Protein AF-A0AAU9T609-F1 (afdb_monomer)

Sequence (128 aa):
MNLHKDCLYHPYVIRISRHHHRIYFASYLPCGEWSCGVCRRKVDNNYGAYYCNKCDGYFVHTKYALGKDLWDGKELDGIPEEPEIVVELFERISDGIILHFTHDHHLKLEICGAYDEGKLCQACNLPI

Radius of gyration: 18.93 Å; Cα contacts (8 Å, |Δi|>4): 181; chains: 1; bounding box: 42×36×52 Å

Secondary structure (DSSP, 8-state):
----GGGS---SEEEETTEEEEEEEESSPPSS--BBTTT-SBPPSSS-EEE-SSSTT-EEEHHHHT-TTTB-S---TTPPPPP------EEEEETTEEEETT-SSEEE--SS----TT-B-TTTSSB-

Structure (mmCIF, N/CA/C/O backbone):
data_AF-A0AAU9T609-F1
#
_entry.id   AF-A0AAU9T609-F1
#
loop_
_atom_site.group_PDB
_atom_site.id
_atom_site.type_symbol
_atom_site.label_atom_id
_atom_site.label_alt_id
_atom_site.label_comp_id
_atom_site.label_asym_id
_atom_site.label_entity_id
_atom_site.label_seq_id
_atom_site.pdbx_PDB_ins_code
_atom_site.Cartn_x
_atom_site.Cartn_y
_atom_site.Cartn_z
_atom_site.occupancy
_atom_site.B_iso_or_equiv
_atom_site.auth_seq_id
_atom_site.auth_comp_id
_atom_site.auth_asym_id
_atom_site.auth_atom_id
_atom_site.pdbx_PDB_model_num
ATOM 1 N N . MET A 1 1 ? -14.534 13.479 23.730 1.00 41.31 1 MET A N 1
ATOM 2 C CA . MET A 1 1 ? -13.572 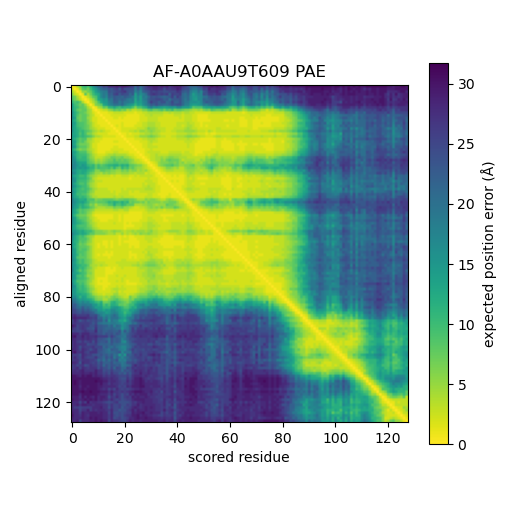12.933 22.751 1.00 41.31 1 MET A CA 1
ATOM 3 C C . MET A 1 1 ? -14.383 12.570 21.519 1.00 41.31 1 MET A C 1
ATOM 5 O O . MET A 1 1 ? -15.069 11.560 21.535 1.00 41.31 1 MET A O 1
ATOM 9 N N . ASN A 1 2 ? -14.436 13.461 20.530 1.00 34.97 2 ASN A N 1
ATOM 10 C CA . ASN A 1 2 ? -15.246 13.248 19.332 1.00 34.97 2 ASN A CA 1
ATOM 11 C C . ASN A 1 2 ? -14.359 12.576 18.290 1.00 34.97 2 ASN A C 1
ATOM 13 O O . ASN A 1 2 ? -13.568 13.235 17.623 1.00 34.97 2 ASN A O 1
ATOM 17 N N . LEU A 1 3 ? -14.452 11.252 18.219 1.00 39.34 3 LEU A N 1
ATOM 18 C CA . LEU A 1 3 ? -13.892 10.481 17.120 1.00 39.34 3 LEU A CA 1
ATOM 19 C C . LEU A 1 3 ? -14.789 10.752 15.902 1.00 39.34 3 LEU A C 1
ATOM 21 O O . LEU A 1 3 ? -15.996 10.505 15.967 1.00 39.34 3 LEU A O 1
ATOM 25 N N . HIS A 1 4 ? -14.249 11.306 14.813 1.00 50.50 4 HIS A N 1
ATOM 26 C CA . HIS A 1 4 ? -15.004 11.368 13.561 1.00 50.50 4 HIS A CA 1
ATOM 27 C C . HIS A 1 4 ? -15.416 9.941 13.178 1.00 50.50 4 HIS A C 1
ATOM 29 O O . HIS A 1 4 ? -14.633 9.012 13.361 1.00 50.50 4 HIS A O 1
ATOM 35 N N . LYS A 1 5 ? -16.621 9.743 12.631 1.00 44.75 5 LYS A N 1
ATOM 36 C CA . LYS A 1 5 ? -17.009 8.428 12.089 1.00 44.75 5 LYS A CA 1
ATOM 37 C C . LYS A 1 5 ? -16.010 7.938 11.033 1.00 44.75 5 LYS A C 1
ATOM 39 O O . LYS A 1 5 ? -15.819 6.744 10.912 1.00 44.75 5 LYS A O 1
ATOM 44 N N . ASP A 1 6 ? -15.304 8.838 10.357 1.00 48.28 6 ASP A N 1
ATOM 45 C CA . ASP A 1 6 ? -14.261 8.495 9.383 1.00 48.28 6 ASP A CA 1
ATOM 46 C C . ASP A 1 6 ? -12.908 8.134 10.029 1.00 48.28 6 ASP A C 1
ATOM 48 O O . ASP A 1 6 ? -12.021 7.625 9.358 1.00 48.28 6 ASP A O 1
ATOM 52 N N . CYS A 1 7 ? -12.752 8.329 11.344 1.00 52.09 7 CYS A N 1
ATOM 53 C CA . CYS A 1 7 ? -11.681 7.729 12.149 1.00 52.09 7 CYS A CA 1
ATOM 54 C C . CYS A 1 7 ? -12.049 6.307 12.622 1.00 52.09 7 CYS A C 1
ATOM 56 O O . CYS A 1 7 ? -11.464 5.807 13.585 1.00 52.09 7 CYS A O 1
ATOM 58 N N . LEU A 1 8 ? -13.023 5.662 11.962 1.00 59.28 8 LEU A N 1
ATOM 59 C CA . LEU A 1 8 ? -13.227 4.218 12.012 1.00 59.28 8 LEU A CA 1
ATOM 60 C C . LEU A 1 8 ? -11.880 3.537 11.773 1.00 59.28 8 LEU A C 1
ATOM 62 O O . LEU A 1 8 ? -11.157 3.866 10.839 1.00 59.28 8 LEU A O 1
ATOM 66 N N . TYR A 1 9 ? -11.548 2.631 12.679 1.00 70.69 9 TYR A N 1
ATOM 67 C CA . TYR A 1 9 ? -10.388 1.758 12.647 1.00 70.69 9 TYR A CA 1
ATOM 68 C C . TYR A 1 9 ? -9.984 1.359 11.215 1.00 70.69 9 TYR A C 1
ATOM 70 O O . TYR A 1 9 ? -10.712 0.628 10.541 1.00 70.69 9 TYR A O 1
ATOM 78 N N . HIS A 1 10 ? -8.837 1.861 10.751 1.00 83.31 10 HIS A N 1
ATOM 79 C CA . HIS A 1 10 ? -8.223 1.416 9.505 1.00 83.31 10 HIS A CA 1
ATOM 80 C C . HIS A 1 10 ? -7.264 0.279 9.852 1.00 83.31 10 HIS A C 1
ATOM 82 O O . HIS A 1 10 ? -6.344 0.518 10.638 1.00 83.31 10 HIS A O 1
ATOM 88 N N . PRO A 1 11 ? -7.463 -0.933 9.312 1.00 92.00 11 PRO A N 1
ATOM 89 C CA . PRO A 1 11 ? -6.608 -2.064 9.632 1.00 92.00 11 PRO A CA 1
ATOM 90 C C . PRO A 1 11 ? -5.166 -1.753 9.246 1.00 92.00 11 PRO A C 1
ATOM 92 O O . PRO A 1 11 ? -4.907 -1.247 8.147 1.00 92.00 11 PRO A O 1
ATOM 95 N N . TYR A 1 12 ? -4.234 -2.025 10.153 1.00 93.81 12 TYR A N 1
ATOM 96 C CA . TYR A 1 12 ? -2.867 -1.534 10.004 1.00 93.81 12 TYR A CA 1
ATOM 97 C C . TYR A 1 12 ? -2.128 -2.244 8.869 1.00 93.81 12 TYR A C 1
ATOM 99 O O . TYR A 1 12 ? -1.446 -1.596 8.076 1.00 93.81 12 TYR A O 1
ATOM 107 N N . VAL A 1 13 ? -2.313 -3.559 8.744 1.00 96.19 13 VAL A N 1
ATOM 108 C CA . VAL A 1 13 ? -1.681 -4.376 7.704 1.00 96.19 13 VAL A CA 1
ATOM 109 C C . VAL A 1 13 ? -2.744 -5.168 6.964 1.00 96.19 13 VAL A C 1
ATOM 111 O O . VAL A 1 13 ? -3.520 -5.897 7.579 1.00 96.19 13 VAL A O 1
ATOM 114 N N . ILE A 1 14 ? -2.764 -5.059 5.638 1.00 96.44 14 ILE A N 1
ATOM 115 C CA . ILE A 1 14 ? -3.695 -5.803 4.781 1.00 96.44 14 ILE A CA 1
ATOM 116 C C . ILE A 1 14 ? -2.993 -6.327 3.528 1.00 96.44 14 ILE A C 1
ATOM 118 O O . ILE A 1 14 ? -1.828 -6.021 3.264 1.00 96.44 14 ILE A O 1
ATOM 122 N N . ARG A 1 15 ? -3.724 -7.100 2.722 1.00 95.50 15 ARG A N 1
ATOM 123 C CA . ARG A 1 15 ? -3.313 -7.529 1.383 1.00 95.50 15 ARG A CA 1
ATOM 124 C C . ARG A 1 15 ? -4.440 -7.265 0.394 1.00 95.50 15 ARG A C 1
ATOM 126 O O . ARG A 1 15 ? -5.600 -7.497 0.718 1.00 95.50 15 ARG A O 1
ATOM 133 N N . ILE A 1 16 ? -4.100 -6.811 -0.809 1.00 95.19 16 ILE A N 1
ATOM 134 C CA . ILE A 1 16 ? -5.076 -6.564 -1.876 1.00 95.19 16 ILE A CA 1
ATOM 135 C C . ILE A 1 16 ? -4.807 -7.446 -3.091 1.00 95.19 16 ILE A C 1
ATOM 137 O O . ILE A 1 16 ? -3.671 -7.818 -3.361 1.00 95.19 16 ILE A O 1
ATOM 141 N N . SER A 1 17 ? -5.833 -7.731 -3.886 1.00 93.31 17 SER A N 1
ATOM 142 C CA . SER A 1 17 ? -5.714 -8.566 -5.091 1.00 93.31 17 SER A CA 1
ATOM 143 C C . SER A 1 17 ? -4.792 -7.976 -6.166 1.00 93.31 17 SER A C 1
ATOM 145 O O . SER A 1 17 ? -4.221 -8.713 -6.963 1.00 93.31 17 SER A O 1
ATOM 147 N N . ARG A 1 18 ? -4.613 -6.648 -6.184 1.00 89.06 18 ARG A N 1
ATOM 148 C CA . ARG A 1 18 ? -3.759 -5.937 -7.155 1.00 89.06 18 ARG A CA 1
ATOM 149 C C . ARG A 1 18 ? -2.299 -5.775 -6.727 1.00 89.06 18 ARG A C 1
ATOM 151 O O . ARG A 1 18 ? -1.549 -5.100 -7.430 1.00 89.06 18 ARG A O 1
ATOM 158 N N . HIS A 1 19 ? -1.897 -6.340 -5.588 1.00 93.12 19 HIS A N 1
ATOM 159 C CA . HIS A 1 19 ? -0.519 -6.260 -5.117 1.00 93.12 19 HIS A CA 1
ATOM 160 C C . HIS A 1 19 ? -0.150 -7.450 -4.229 1.00 93.12 19 HIS A C 1
ATOM 162 O O . HIS A 1 19 ? -0.832 -7.750 -3.254 1.00 93.12 19 HIS A O 1
ATOM 168 N N . HIS A 1 20 ? 0.942 -8.137 -4.562 1.00 88.56 20 HIS A N 1
ATOM 169 C CA . HIS A 1 20 ? 1.275 -9.408 -3.920 1.00 88.56 20 HIS A CA 1
ATOM 170 C C . HIS A 1 20 ? 1.800 -9.264 -2.492 1.00 88.56 20 HIS A C 1
ATOM 172 O O . HIS A 1 20 ? 1.570 -10.177 -1.695 1.00 88.56 20 HIS A O 1
ATOM 178 N N . HIS A 1 21 ? 2.454 -8.150 -2.164 1.00 94.06 21 HIS A N 1
ATOM 179 C CA . HIS A 1 21 ? 2.958 -7.881 -0.822 1.00 94.06 21 HIS A CA 1
ATOM 180 C C . HIS A 1 21 ? 1.862 -7.353 0.099 1.00 94.06 21 HIS A C 1
ATOM 182 O O . HIS A 1 21 ? 0.835 -6.829 -0.348 1.00 94.06 21 HIS A O 1
ATOM 188 N N . ARG A 1 22 ? 2.109 -7.447 1.406 1.00 95.31 22 ARG A N 1
ATOM 189 C CA . ARG A 1 22 ? 1.316 -6.699 2.374 1.00 95.31 22 ARG A CA 1
ATOM 190 C C . ARG A 1 22 ? 1.545 -5.205 2.192 1.00 95.31 22 ARG A C 1
ATOM 192 O O . ARG A 1 22 ? 2.615 -4.756 1.773 1.00 95.31 22 ARG A O 1
ATOM 199 N N . ILE A 1 23 ? 0.504 -4.454 2.508 1.00 96.00 23 ILE A N 1
ATOM 200 C 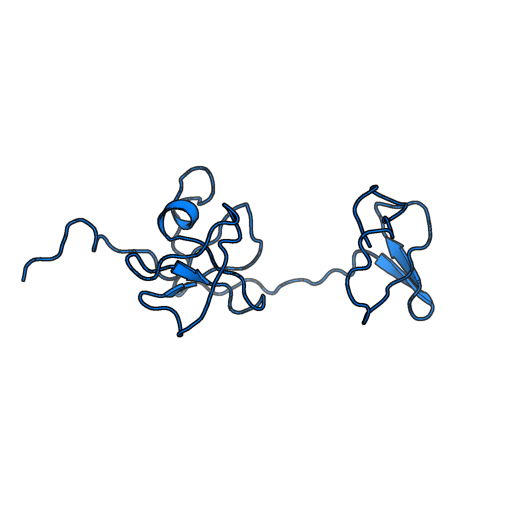CA . ILE A 1 23 ? 0.529 -3.001 2.515 1.00 96.00 23 ILE A CA 1
ATOM 201 C C . ILE A 1 23 ? 0.128 -2.496 3.897 1.00 96.00 23 ILE A C 1
ATOM 203 O O . ILE A 1 23 ? -0.703 -3.102 4.578 1.00 96.00 23 ILE A O 1
ATOM 207 N N . TYR A 1 24 ? 0.736 -1.386 4.292 1.00 95.31 24 TYR A N 1
ATOM 208 C CA . TYR A 1 24 ? 0.698 -0.843 5.642 1.00 95.31 24 TYR A CA 1
ATOM 209 C C . TYR A 1 24 ? 0.008 0.507 5.633 1.00 95.31 24 TYR A C 1
ATOM 211 O O . TYR A 1 24 ? 0.291 1.338 4.770 1.00 95.31 24 TYR A O 1
ATOM 219 N N . PHE A 1 25 ? -0.884 0.731 6.587 1.00 94.06 25 PHE A N 1
ATOM 220 C CA . PHE A 1 25 ? -1.559 2.006 6.729 1.00 94.06 25 PHE A CA 1
ATOM 221 C C . PHE A 1 25 ? -0.596 3.074 7.260 1.00 94.06 25 PHE A C 1
ATOM 223 O O . PHE A 1 25 ? 0.068 2.895 8.282 1.00 94.06 25 PHE A O 1
ATOM 230 N N . ALA A 1 26 ? -0.567 4.216 6.584 1.00 90.38 26 ALA A N 1
ATOM 231 C CA . ALA A 1 26 ? 0.092 5.431 7.020 1.00 90.38 26 ALA A CA 1
ATOM 232 C C . ALA A 1 26 ? -0.949 6.548 7.113 1.00 90.38 26 ALA A C 1
ATOM 234 O O . ALA A 1 26 ? -1.557 6.941 6.116 1.00 90.38 26 ALA A O 1
ATOM 235 N N . SER A 1 27 ? -1.131 7.090 8.317 1.00 86.31 27 SER A N 1
ATOM 236 C CA . SER A 1 27 ? -2.011 8.241 8.550 1.00 86.31 27 SER A CA 1
ATOM 237 C C . SER A 1 27 ? -1.480 9.523 7.906 1.00 86.31 27 SER A C 1
ATOM 239 O O . SER A 1 27 ? -2.265 10.390 7.534 1.00 86.31 27 SER A O 1
ATOM 241 N N . TYR A 1 28 ? -0.160 9.618 7.734 1.00 82.50 28 TYR A N 1
ATOM 242 C CA . TYR A 1 28 ? 0.522 10.718 7.065 1.00 82.50 28 TYR A CA 1
ATOM 243 C C . TYR A 1 28 ? 1.627 10.161 6.174 1.00 82.50 28 TYR A C 1
ATOM 245 O O . TYR A 1 28 ? 2.404 9.309 6.605 1.00 82.50 28 TYR A O 1
ATOM 253 N N . LEU A 1 29 ? 1.713 10.664 4.944 1.00 77.38 29 LEU A N 1
ATOM 254 C CA . LEU A 1 29 ? 2.820 10.356 4.046 1.00 77.38 29 LEU A CA 1
ATOM 255 C C . LEU A 1 29 ? 3.915 11.423 4.144 1.00 77.38 29 LEU A C 1
ATOM 257 O O . LEU A 1 29 ? 3.612 12.587 4.434 1.00 77.38 29 LEU A O 1
ATOM 261 N N . PRO A 1 30 ? 5.177 11.063 3.847 1.00 74.06 30 PRO A N 1
ATOM 262 C CA . PRO A 1 30 ? 6.235 12.046 3.672 1.00 74.06 30 PRO A CA 1
ATOM 263 C C . PRO A 1 30 ? 5.857 13.075 2.601 1.00 74.06 30 PRO A C 1
ATOM 265 O O . PRO A 1 30 ? 5.057 12.803 1.698 1.00 74.06 30 PRO A O 1
ATOM 268 N N . CYS A 1 31 ? 6.451 14.266 2.695 1.00 74.06 31 CYS A N 1
ATOM 269 C CA . CYS A 1 31 ? 6.276 15.300 1.682 1.00 74.06 31 CYS A CA 1
ATOM 270 C C . CYS A 1 31 ? 6.746 14.766 0.320 1.00 74.06 31 CYS A C 1
ATOM 272 O O . CYS A 1 31 ? 7.872 14.287 0.201 1.00 74.06 31 CYS A O 1
ATOM 274 N N . GLY A 1 32 ? 5.876 14.817 -0.687 1.00 79.50 32 GLY A N 1
ATOM 275 C CA . GLY A 1 32 ? 6.146 14.257 -2.005 1.00 79.50 32 GLY A CA 1
ATOM 276 C C . GLY A 1 32 ? 4.891 14.163 -2.865 1.00 79.50 32 GLY A C 1
ATOM 277 O O . GLY A 1 32 ? 3.769 14.365 -2.392 1.00 79.50 32 GLY A O 1
ATOM 278 N N . GLU A 1 33 ? 5.088 13.867 -4.147 1.00 84.00 33 GLU A N 1
ATOM 279 C CA . GLU A 1 33 ? 4.003 13.539 -5.065 1.00 84.00 33 GLU A CA 1
ATOM 280 C C . GLU A 1 33 ? 3.937 12.030 -5.267 1.00 84.00 33 GLU A C 1
ATOM 282 O O . GLU A 1 33 ? 4.772 11.431 -5.937 1.00 84.00 33 GLU A O 1
ATOM 287 N N . TRP A 1 34 ? 2.917 11.415 -4.679 1.00 87.31 34 TRP A N 1
ATOM 288 C CA . TRP A 1 34 ? 2.705 9.975 -4.750 1.00 87.31 34 TRP A CA 1
ATOM 289 C C . TRP A 1 34 ? 1.559 9.667 -5.706 1.00 87.31 34 TRP A C 1
ATOM 291 O O . TRP A 1 34 ? 0.550 10.376 -5.721 1.00 87.31 34 TRP A O 1
ATOM 301 N N . SER A 1 35 ? 1.681 8.590 -6.477 1.00 91.69 35 SER A N 1
ATOM 302 C CA . SER A 1 35 ? 0.624 8.113 -7.372 1.00 91.69 35 SER A CA 1
ATOM 303 C C . SER A 1 35 ? 0.052 6.793 -6.875 1.00 91.69 35 SER A C 1
ATOM 305 O O . SER A 1 35 ? 0.781 5.879 -6.506 1.00 91.69 35 SER A O 1
ATOM 307 N N . CYS A 1 36 ? -1.273 6.682 -6.885 1.00 93.06 36 CYS A N 1
ATOM 308 C CA . CYS A 1 36 ? -1.973 5.486 -6.441 1.00 93.06 36 CYS A CA 1
ATOM 309 C C . CYS A 1 36 ? -1.785 4.335 -7.440 1.00 93.06 36 CYS A C 1
ATOM 311 O O . CYS A 1 36 ? -2.198 4.441 -8.596 1.00 93.06 36 CYS A O 1
ATOM 313 N N . GLY A 1 37 ? -1.257 3.199 -6.987 1.00 91.12 37 GLY A N 1
ATOM 314 C CA . GLY A 1 37 ? -1.052 1.994 -7.795 1.00 91.12 37 GLY A CA 1
ATOM 315 C C . GLY A 1 37 ? -2.342 1.360 -8.330 1.00 91.12 37 GLY A C 1
ATOM 316 O O . GLY A 1 37 ? -2.291 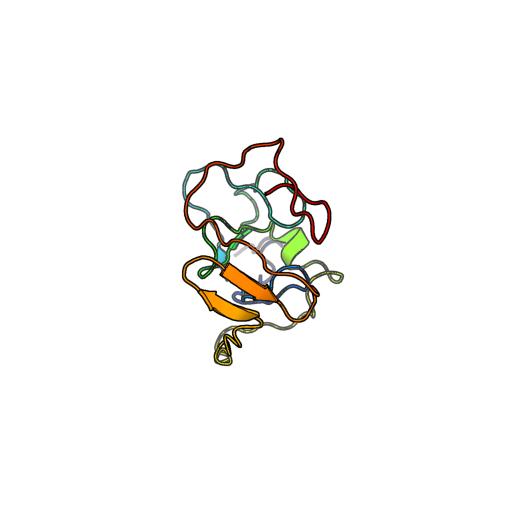0.591 -9.287 1.00 91.12 37 GLY A O 1
ATOM 317 N N . VAL A 1 38 ? -3.507 1.708 -7.765 1.00 91.94 38 VAL A N 1
ATOM 318 C CA . VAL A 1 38 ? -4.817 1.182 -8.191 1.00 91.94 38 VAL A CA 1
ATOM 319 C C . VAL A 1 38 ? -5.500 2.082 -9.220 1.00 91.94 38 VAL A C 1
ATOM 321 O O . VAL A 1 38 ? -5.907 1.596 -10.273 1.00 91.94 38 VAL A O 1
ATOM 324 N N . CYS A 1 39 ? -5.663 3.375 -8.921 1.00 92.44 39 CYS A N 1
ATOM 325 C CA . CYS A 1 39 ? -6.412 4.303 -9.781 1.00 92.44 39 CYS A CA 1
ATOM 326 C C . CYS A 1 39 ? -5.534 5.234 -10.625 1.00 92.44 39 CYS A C 1
ATOM 328 O O . CYS A 1 39 ? -6.072 6.007 -11.414 1.00 92.44 39 CYS A O 1
ATOM 330 N N . ARG A 1 40 ? -4.207 5.184 -10.441 1.00 91.69 40 ARG A N 1
ATOM 331 C CA . ARG A 1 40 ? -3.201 5.993 -11.153 1.00 91.69 40 ARG A CA 1
ATOM 332 C C . ARG A 1 40 ? -3.345 7.511 -10.975 1.00 91.69 40 ARG A C 1
ATOM 334 O O . ARG A 1 40 ? -2.787 8.278 -11.746 1.00 91.69 40 ARG A O 1
ATOM 341 N N . ARG A 1 41 ? -4.078 7.958 -9.949 1.00 91.81 41 ARG A N 1
ATOM 342 C CA . ARG A 1 41 ? -4.213 9.378 -9.568 1.00 91.81 41 ARG A CA 1
ATOM 343 C C . ARG A 1 41 ? -3.334 9.708 -8.367 1.00 91.81 41 ARG A C 1
ATOM 345 O O . ARG A 1 41 ? -3.015 8.812 -7.584 1.00 91.81 41 ARG A O 1
ATOM 352 N N . LYS A 1 42 ? -3.024 10.995 -8.191 1.00 91.56 42 LYS A N 1
ATOM 353 C CA . LYS A 1 42 ? -2.284 11.513 -7.034 1.00 91.56 42 LYS A CA 1
ATOM 354 C C . LYS A 1 42 ? -2.921 11.060 -5.715 1.00 91.56 42 LYS A C 1
ATOM 356 O O . LYS A 1 42 ? -4.147 11.110 -5.566 1.00 91.56 42 LYS A O 1
ATOM 361 N N . VAL A 1 43 ? -2.093 10.598 -4.785 1.00 89.62 43 VAL A N 1
ATOM 362 C CA . VAL A 1 43 ? -2.504 10.246 -3.424 1.00 89.62 43 VAL A CA 1
ATOM 363 C C . VAL A 1 43 ? -2.752 11.529 -2.647 1.00 89.62 43 VAL A C 1
ATOM 365 O O . VAL A 1 43 ? -1.911 12.426 -2.637 1.00 89.62 43 VAL A O 1
ATOM 368 N N . ASP A 1 44 ? -3.938 11.639 -2.055 1.00 80.56 44 ASP A N 1
ATOM 369 C CA . ASP A 1 44 ? -4.223 12.716 -1.117 1.00 80.56 44 ASP A CA 1
ATOM 370 C C . ASP A 1 44 ? -3.704 12.331 0.275 1.00 80.56 44 ASP A C 1
ATOM 372 O O . ASP A 1 44 ? -3.729 11.164 0.656 1.00 80.56 44 ASP A O 1
ATOM 376 N N . ASN A 1 45 ? -3.214 13.315 1.028 1.00 72.81 45 ASN A N 1
ATOM 377 C CA . ASN A 1 45 ? -2.724 13.102 2.393 1.00 72.81 45 ASN A CA 1
ATOM 378 C C . ASN A 1 45 ? -3.824 13.274 3.452 1.00 72.81 45 ASN A C 1
ATOM 380 O O . ASN A 1 45 ? -3.535 13.205 4.642 1.00 72.81 45 ASN A O 1
ATOM 384 N N . ASN A 1 46 ? -5.074 13.522 3.048 1.00 76.88 46 ASN A N 1
ATOM 385 C CA . ASN A 1 46 ? -6.143 13.879 3.984 1.00 76.88 46 ASN A CA 1
ATOM 386 C C . ASN A 1 46 ? -6.765 12.649 4.658 1.00 76.88 46 ASN A C 1
ATOM 388 O O . ASN A 1 46 ? -7.280 12.766 5.768 1.00 76.88 46 ASN A O 1
ATOM 392 N N . TYR A 1 47 ? -6.713 11.485 4.002 1.00 78.06 47 TYR A N 1
ATOM 393 C CA . TYR A 1 47 ? -7.342 10.243 4.474 1.00 78.06 47 TYR A CA 1
ATOM 394 C C . TYR A 1 47 ? -6.332 9.114 4.736 1.00 78.06 47 TYR A C 1
ATOM 396 O O . TYR A 1 47 ? -6.708 7.941 4.830 1.00 78.06 47 TYR A O 1
ATOM 404 N N . GLY A 1 48 ? -5.046 9.462 4.826 1.00 88.12 48 GLY A N 1
ATOM 405 C CA . GLY A 1 48 ? -3.953 8.498 4.843 1.00 88.12 48 GLY A CA 1
ATOM 406 C C . GLY A 1 48 ? -3.857 7.685 3.549 1.00 88.12 48 GLY A C 1
ATOM 407 O O . GLY A 1 48 ? -4.598 7.886 2.579 1.00 88.12 48 GLY A O 1
ATOM 408 N N . ALA A 1 49 ? -2.927 6.742 3.535 1.00 93.00 49 ALA A N 1
ATOM 409 C CA . ALA A 1 49 ? -2.736 5.826 2.424 1.00 93.00 49 ALA A CA 1
ATOM 410 C C . ALA A 1 49 ? -2.139 4.511 2.908 1.00 93.00 49 ALA A C 1
ATOM 412 O O . ALA A 1 49 ? -1.555 4.437 3.985 1.00 93.00 49 ALA A O 1
ATOM 413 N N . TYR A 1 50 ? -2.239 3.486 2.074 1.00 94.56 50 TYR A N 1
ATOM 414 C CA . TYR A 1 50 ? -1.485 2.260 2.261 1.00 94.56 50 TYR A CA 1
ATOM 415 C C . TYR A 1 50 ? -0.212 2.291 1.425 1.00 94.56 50 TYR A C 1
ATOM 417 O O . TYR A 1 50 ? -0.255 2.722 0.273 1.00 94.56 50 TYR A O 1
ATOM 425 N N . TYR A 1 51 ? 0.897 1.813 1.979 1.00 94.38 51 TYR A N 1
ATOM 426 C CA . TYR A 1 51 ? 2.176 1.716 1.278 1.00 94.38 51 TYR A CA 1
ATOM 427 C C . TYR A 1 51 ? 2.743 0.298 1.338 1.00 94.38 51 TYR A C 1
ATOM 429 O O . TYR A 1 51 ? 2.458 -0.450 2.272 1.00 94.38 51 TYR A O 1
ATOM 437 N N . CYS A 1 52 ? 3.554 -0.077 0.352 1.00 94.44 52 CYS A N 1
ATOM 438 C CA . CYS A 1 52 ? 4.365 -1.291 0.426 1.00 94.44 52 CYS A CA 1
ATOM 439 C C . CYS A 1 52 ? 5.774 -0.941 0.920 1.00 94.44 52 CYS A C 1
ATOM 441 O O . CYS A 1 52 ? 6.378 0.008 0.435 1.00 94.44 52 CYS A O 1
ATOM 443 N N . ASN A 1 53 ? 6.318 -1.721 1.853 1.00 91.25 53 ASN A N 1
ATOM 444 C CA . ASN A 1 53 ? 7.709 -1.585 2.304 1.00 91.25 53 ASN A CA 1
ATOM 445 C C . ASN A 1 53 ? 8.713 -2.390 1.453 1.00 91.25 53 ASN A C 1
ATOM 447 O O . ASN A 1 53 ? 9.915 -2.209 1.616 1.00 91.25 53 ASN A O 1
ATOM 451 N N . LYS A 1 54 ? 8.233 -3.275 0.568 1.00 91.19 54 LYS A N 1
ATOM 452 C CA . LYS A 1 54 ? 9.050 -4.095 -0.347 1.00 91.19 54 LYS A CA 1
ATOM 453 C C . LYS A 1 54 ? 9.142 -3.520 -1.762 1.00 91.19 54 LYS A C 1
ATOM 455 O O . LYS A 1 54 ? 10.070 -3.843 -2.493 1.00 91.19 54 LYS A O 1
ATOM 460 N N . CYS A 1 55 ? 8.183 -2.684 -2.160 1.00 88.81 55 CYS A N 1
ATOM 461 C CA . CYS A 1 55 ? 8.164 -2.036 -3.468 1.00 88.81 55 CYS A CA 1
ATOM 462 C C . CYS A 1 55 ? 8.363 -0.538 -3.312 1.00 88.81 55 CYS A C 1
ATOM 464 O O . CYS A 1 55 ? 7.544 0.129 -2.677 1.00 88.81 55 CYS A O 1
ATOM 466 N N . ASP A 1 56 ? 9.414 -0.020 -3.940 1.00 85.19 56 ASP A N 1
ATOM 467 C CA . ASP A 1 56 ? 9.699 1.406 -3.921 1.00 85.19 56 ASP A CA 1
ATOM 468 C C . ASP A 1 56 ? 8.541 2.207 -4.536 1.00 85.19 56 ASP A C 1
ATOM 470 O O . ASP A 1 56 ? 8.000 1.862 -5.590 1.00 85.19 56 ASP A O 1
ATOM 474 N N . GLY A 1 57 ? 8.117 3.254 -3.834 1.00 85.31 57 GLY A N 1
ATOM 475 C CA . GLY A 1 57 ? 7.081 4.169 -4.306 1.00 85.31 57 GLY A CA 1
ATOM 476 C C . GLY A 1 57 ? 5.665 3.592 -4.476 1.00 85.31 57 GLY A C 1
ATOM 477 O O . GLY A 1 57 ? 4.831 4.253 -5.101 1.00 85.31 57 GLY A O 1
ATOM 478 N N . TYR A 1 58 ? 5.344 2.395 -3.963 1.00 91.94 58 TYR A N 1
ATOM 479 C CA . TYR A 1 58 ? 3.990 1.841 -4.107 1.00 91.94 58 TYR A CA 1
ATOM 480 C C . TYR A 1 58 ? 3.034 2.358 -3.025 1.00 91.94 58 TYR A C 1
ATOM 482 O O . TYR A 1 58 ? 3.126 1.961 -1.863 1.00 91.94 58 TYR A O 1
ATOM 490 N N . PHE A 1 59 ? 2.064 3.181 -3.436 1.00 94.12 59 PHE A N 1
ATOM 491 C CA . PHE A 1 59 ? 1.022 3.740 -2.570 1.00 94.12 59 PHE A CA 1
ATOM 492 C C . PHE A 1 59 ? -0.382 3.454 -3.100 1.00 94.12 59 PHE A C 1
ATOM 494 O O . PHE A 1 59 ? -0.606 3.382 -4.307 1.00 94.12 59 PHE A O 1
ATOM 501 N N . VAL A 1 60 ? -1.365 3.347 -2.209 1.00 94.31 60 VAL A N 1
ATOM 502 C CA . VAL A 1 60 ? -2.777 3.139 -2.551 1.00 94.31 60 VAL A CA 1
ATOM 503 C C . VAL A 1 60 ? -3.639 4.022 -1.659 1.00 94.31 60 VAL A C 1
ATOM 505 O O . VAL A 1 60 ? -3.465 4.027 -0.444 1.00 94.31 60 VAL A O 1
ATOM 508 N N . HIS A 1 61 ? -4.602 4.753 -2.233 1.00 94.19 61 HIS A N 1
ATOM 509 C CA . HIS A 1 61 ? -5.571 5.477 -1.401 1.00 94.19 61 HIS A CA 1
ATOM 510 C C . HIS A 1 61 ? -6.321 4.501 -0.495 1.00 94.19 61 HIS A C 1
ATOM 512 O O . HIS A 1 61 ? -6.801 3.465 -0.966 1.00 94.19 61 HIS A O 1
ATOM 518 N N . THR A 1 62 ? -6.545 4.903 0.752 1.00 92.31 62 THR A N 1
ATOM 519 C CA . THR A 1 62 ? -7.302 4.153 1.762 1.00 92.31 62 THR A CA 1
ATOM 520 C C . THR A 1 62 ? -8.619 3.580 1.230 1.00 92.31 62 THR A C 1
ATOM 522 O O . THR A 1 62 ? -8.885 2.389 1.373 1.00 92.31 62 THR A O 1
ATOM 525 N N . LYS A 1 63 ? -9.408 4.384 0.501 1.00 90.94 63 LYS A N 1
ATOM 526 C CA . LYS A 1 63 ? -10.696 3.947 -0.071 1.00 90.94 63 LYS A CA 1
ATOM 527 C C . LYS A 1 63 ? -10.594 2.770 -1.049 1.00 90.94 63 LYS A C 1
ATOM 529 O O . LYS A 1 63 ? -11.533 1.992 -1.155 1.00 90.94 63 LYS A O 1
ATOM 534 N N . TYR A 1 64 ? -9.495 2.670 -1.801 1.00 92.12 64 TYR A N 1
ATOM 535 C CA . TYR A 1 64 ? -9.283 1.570 -2.745 1.00 92.12 64 TYR A CA 1
ATOM 536 C C . TYR A 1 64 ? -8.682 0.368 -2.032 1.00 92.12 64 TYR A C 1
ATOM 538 O O . TYR A 1 64 ? -9.094 -0.755 -2.294 1.00 92.12 64 TYR A O 1
ATOM 546 N N . ALA A 1 65 ? -7.753 0.613 -1.109 1.00 93.81 65 ALA A N 1
ATOM 547 C CA . ALA A 1 65 ? -7.144 -0.428 -0.298 1.00 93.81 65 ALA A CA 1
ATOM 548 C C . ALA A 1 65 ? -8.197 -1.220 0.497 1.00 93.81 65 ALA A C 1
ATOM 550 O O . ALA A 1 65 ? -8.097 -2.434 0.578 1.00 93.81 65 ALA A O 1
ATOM 551 N N . LEU A 1 66 ? -9.245 -0.552 0.991 1.00 92.25 66 LEU A N 1
ATOM 552 C CA . LEU A 1 66 ? -10.354 -1.174 1.726 1.00 92.25 66 LEU A CA 1
ATOM 553 C C . LEU A 1 66 ? -11.579 -1.513 0.860 1.00 92.25 66 LEU A C 1
ATOM 555 O O . LEU A 1 66 ? -12.634 -1.883 1.381 1.00 92.25 66 LEU A O 1
ATOM 559 N N . GLY A 1 67 ? -11.477 -1.369 -0.463 1.00 93.19 67 GLY A N 1
ATOM 560 C CA . GLY A 1 67 ? -12.562 -1.714 -1.376 1.00 93.19 67 GLY A CA 1
ATOM 561 C C . GLY A 1 67 ? -12.807 -3.222 -1.377 1.00 93.19 67 GLY A C 1
ATOM 562 O O . GLY A 1 67 ? -11.868 -3.990 -1.553 1.00 93.19 67 GLY A O 1
ATOM 563 N N . LYS A 1 68 ? -14.067 -3.654 -1.237 1.00 90.50 68 LYS A N 1
ATOM 564 C CA . LYS A 1 68 ? -14.447 -5.083 -1.176 1.00 90.50 68 LYS A CA 1
ATOM 565 C C . LYS A 1 68 ? -14.039 -5.891 -2.414 1.00 90.50 68 LYS A C 1
ATOM 567 O O . LYS A 1 68 ? -13.879 -7.100 -2.326 1.00 90.50 68 LYS A O 1
ATOM 572 N N . ASP A 1 69 ? -13.854 -5.222 -3.550 1.00 91.44 69 ASP A N 1
ATOM 573 C CA . ASP A 1 69 ? -13.377 -5.847 -4.790 1.00 91.44 69 ASP A CA 1
ATOM 574 C C . ASP A 1 69 ? -11.866 -6.141 -4.760 1.00 91.44 69 ASP A C 1
ATOM 576 O O . ASP A 1 69 ? -11.349 -6.894 -5.587 1.00 91.44 69 ASP A O 1
ATOM 580 N N . LEU A 1 70 ? -11.136 -5.501 -3.842 1.00 92.75 70 LEU A N 1
ATOM 581 C CA . LEU A 1 70 ? -9.680 -5.547 -3.756 1.00 92.75 70 LEU A CA 1
ATOM 582 C C . LEU A 1 70 ? -9.180 -6.200 -2.470 1.00 92.75 70 LEU A C 1
ATOM 584 O O . LEU A 1 70 ? -8.144 -6.855 -2.522 1.00 92.75 70 LEU A O 1
ATOM 588 N N . TRP A 1 71 ? -9.886 -6.053 -1.352 1.00 94.81 71 TRP A N 1
ATOM 589 C CA . TRP A 1 71 ? -9.492 -6.570 -0.043 1.00 94.81 71 TRP A CA 1
ATOM 590 C C . TRP A 1 71 ? -10.511 -7.571 0.498 1.00 94.81 71 TRP A C 1
ATOM 592 O O . TRP A 1 71 ? -11.720 -7.367 0.405 1.00 94.81 71 TRP A O 1
ATOM 602 N N . ASP A 1 72 ? -10.004 -8.644 1.102 1.00 93.62 72 ASP A N 1
ATOM 603 C CA . ASP A 1 72 ? -10.788 -9.755 1.648 1.00 93.62 72 ASP A CA 1
ATOM 604 C C . ASP A 1 72 ? -11.355 -9.491 3.055 1.00 93.62 72 ASP A C 1
ATOM 606 O O . ASP A 1 72 ? -11.987 -10.369 3.644 1.00 93.62 72 ASP A O 1
ATOM 610 N N . GLY A 1 73 ? -11.138 -8.292 3.601 1.00 93.31 73 GLY A N 1
ATOM 611 C CA . GLY A 1 73 ? -11.603 -7.907 4.931 1.00 93.31 73 GLY A CA 1
ATOM 612 C C . GLY A 1 73 ? -10.736 -8.428 6.079 1.00 93.31 73 GLY A C 1
ATOM 613 O O . GLY A 1 73 ? -11.122 -8.257 7.236 1.00 93.31 73 GLY A O 1
ATOM 614 N N . LYS A 1 74 ? -9.589 -9.064 5.800 1.00 94.12 74 LYS A N 1
ATOM 615 C CA . LYS A 1 74 ? -8.702 -9.600 6.840 1.00 94.12 74 LYS A CA 1
ATOM 616 C C . LYS A 1 74 ? -7.601 -8.613 7.203 1.00 94.12 74 LYS A C 1
ATOM 618 O O . LYS A 1 74 ? -6.851 -8.152 6.342 1.00 94.12 74 LYS A O 1
ATOM 623 N N . GLU A 1 75 ? -7.491 -8.331 8.495 1.00 94.69 75 GLU A N 1
ATOM 624 C CA . GLU A 1 75 ? -6.333 -7.659 9.072 1.00 94.69 75 GLU A CA 1
ATOM 625 C C . GLU A 1 75 ? -5.213 -8.670 9.327 1.00 94.69 75 GLU A C 1
ATOM 627 O O . GLU A 1 75 ? -5.452 -9.789 9.782 1.00 94.69 75 GLU A O 1
ATOM 632 N N . LEU A 1 76 ? -3.991 -8.270 8.986 1.00 95.12 76 LEU A N 1
ATOM 633 C CA . LEU A 1 76 ? -2.787 -9.094 9.040 1.00 95.12 76 LEU A CA 1
ATOM 634 C C . LEU A 1 76 ? -1.762 -8.567 10.052 1.00 95.12 76 LEU A C 1
ATOM 636 O O . LEU A 1 76 ? -0.621 -9.032 10.059 1.00 95.12 76 LEU A O 1
ATOM 640 N N . ASP A 1 77 ? -2.143 -7.589 10.876 1.00 93.06 77 ASP A N 1
ATOM 641 C CA . ASP A 1 77 ? -1.267 -7.075 11.923 1.00 93.06 77 ASP A CA 1
ATOM 642 C C . ASP A 1 77 ? -0.964 -8.171 12.955 1.00 93.06 77 ASP A C 1
ATOM 644 O O . ASP A 1 77 ? -1.829 -8.971 13.313 1.00 93.06 77 ASP A O 1
ATOM 648 N N . GLY A 1 78 ? 0.300 -8.275 13.364 1.00 90.62 78 GLY A N 1
ATOM 649 C CA . GLY A 1 78 ? 0.784 -9.350 14.239 1.00 90.62 78 GLY A CA 1
ATOM 650 C C . GLY A 1 78 ? 0.793 -10.766 13.636 1.00 90.62 78 GLY A C 1
ATOM 651 O O . GLY A 1 78 ? 1.305 -11.685 14.275 1.00 90.62 78 GLY A O 1
ATOM 652 N N . ILE A 1 79 ? 0.285 -10.974 12.415 1.00 93.75 79 ILE A N 1
ATOM 653 C CA . ILE A 1 79 ? 0.350 -12.273 11.732 1.00 93.75 79 ILE A CA 1
ATOM 654 C C . ILE A 1 79 ? 1.723 -12.401 11.059 1.00 93.75 79 ILE A C 1
ATOM 656 O O . ILE A 1 79 ? 2.059 -11.540 10.247 1.00 93.75 79 ILE A O 1
ATOM 660 N N . PRO A 1 80 ? 2.515 -13.459 11.303 1.00 89.50 80 PRO A N 1
ATOM 661 C CA . PRO A 1 80 ? 3.768 -13.674 10.580 1.00 89.50 80 PRO A CA 1
ATOM 662 C C . PRO A 1 80 ? 3.557 -13.687 9.059 1.00 89.50 80 PRO A C 1
ATOM 664 O O . PRO A 1 80 ? 2.556 -14.212 8.568 1.00 89.50 80 PRO A O 1
ATOM 667 N N . GLU A 1 81 ? 4.460 -13.066 8.299 1.00 84.69 81 GLU A N 1
ATOM 668 C CA . GLU A 1 81 ? 4.485 -13.243 6.844 1.00 84.69 81 GLU A CA 1
ATOM 669 C C . GLU A 1 81 ? 5.027 -14.628 6.505 1.00 84.69 81 GLU A C 1
ATOM 671 O O . GLU A 1 81 ? 6.021 -15.068 7.081 1.00 84.69 81 GLU A O 1
ATOM 676 N N . GLU A 1 82 ? 4.385 -15.309 5.556 1.00 79.94 82 GLU A N 1
ATOM 677 C CA . GLU A 1 82 ? 4.997 -16.491 4.963 1.00 79.94 82 GLU A CA 1
ATOM 678 C C . GLU A 1 82 ? 6.206 -16.070 4.121 1.00 79.94 82 GLU A C 1
ATOM 680 O O . GLU A 1 82 ? 6.153 -15.023 3.464 1.00 79.94 82 GLU A O 1
ATOM 685 N N . PRO A 1 83 ? 7.298 -16.851 4.138 1.00 72.56 83 PRO A N 1
ATOM 686 C CA . PRO A 1 83 ? 8.473 -16.540 3.342 1.00 72.56 83 PRO A CA 1
ATOM 687 C C . PRO A 1 83 ? 8.098 -16.476 1.860 1.00 72.56 83 PRO A C 1
ATOM 689 O O . PRO A 1 83 ? 7.452 -17.378 1.325 1.00 72.56 83 PRO A O 1
ATOM 692 N N . GLU A 1 84 ? 8.527 -15.409 1.186 1.00 65.00 84 GLU A N 1
ATOM 693 C CA . GLU A 1 84 ? 8.442 -15.322 -0.268 1.00 65.00 84 GLU A CA 1
ATOM 694 C C . GLU A 1 84 ? 9.363 -16.380 -0.866 1.00 65.00 84 GLU A C 1
ATOM 696 O O . GLU A 1 84 ? 10.585 -16.231 -0.901 1.00 65.00 84 GLU A O 1
ATOM 701 N N . ILE A 1 85 ? 8.772 -17.480 -1.324 1.00 60.81 85 ILE A N 1
ATOM 702 C CA . ILE A 1 85 ? 9.490 -18.452 -2.133 1.00 60.81 85 ILE A CA 1
ATOM 703 C C . ILE A 1 85 ? 9.669 -17.806 -3.505 1.00 60.81 85 ILE A C 1
ATOM 705 O O . ILE A 1 85 ? 8.779 -17.861 -4.356 1.00 60.81 85 ILE A O 1
ATOM 709 N N . VAL A 1 86 ? 10.817 -17.162 -3.709 1.00 60.09 86 VAL A N 1
ATOM 710 C CA . VAL A 1 86 ? 11.263 -16.745 -5.039 1.00 60.09 86 VAL A CA 1
ATOM 711 C C . VAL A 1 86 ? 11.630 -18.016 -5.793 1.00 60.09 86 VAL A C 1
ATOM 713 O O . VAL A 1 86 ? 12.768 -18.476 -5.770 1.00 60.09 86 VAL A O 1
ATOM 716 N N . VAL A 1 87 ? 10.633 -18.633 -6.419 1.00 58.97 87 VAL A N 1
ATOM 717 C CA . VAL A 1 87 ? 10.895 -19.615 -7.464 1.00 58.97 87 VAL A CA 1
ATOM 718 C C . VAL A 1 87 ? 11.324 -18.795 -8.669 1.00 58.97 87 VAL A C 1
ATOM 720 O O . VAL A 1 87 ? 10.525 -18.027 -9.204 1.00 58.97 87 VAL A O 1
ATOM 723 N N . GLU A 1 88 ? 12.591 -18.897 -9.070 1.00 60.25 88 GLU A N 1
ATOM 724 C CA . GLU A 1 88 ? 12.988 -18.395 -10.382 1.00 60.25 88 GLU A CA 1
ATOM 725 C C . GLU A 1 88 ? 12.169 -19.173 -11.417 1.00 60.25 88 GLU A C 1
ATOM 727 O O . GLU A 1 88 ? 12.388 -20.354 -11.664 1.00 60.25 88 GLU A O 1
ATOM 732 N N . LEU A 1 89 ? 11.159 -18.509 -11.977 1.00 66.44 89 LEU A N 1
ATOM 733 C CA . LEU A 1 89 ? 10.261 -19.071 -12.985 1.00 66.44 89 LEU A CA 1
ATOM 734 C C . LEU A 1 89 ? 10.941 -19.187 -14.363 1.00 66.44 89 LEU A C 1
ATOM 736 O O . LEU A 1 89 ? 10.295 -19.450 -15.374 1.00 66.44 89 LEU A O 1
ATOM 740 N N . PHE A 1 90 ? 12.246 -18.950 -14.432 1.00 70.50 90 PHE A N 1
ATOM 741 C CA . PHE A 1 90 ? 13.012 -18.984 -15.659 1.00 70.50 90 PHE A CA 1
ATOM 742 C C . PHE A 1 90 ? 14.336 -19.700 -15.445 1.00 70.50 90 PHE A C 1
ATOM 744 O O . PHE A 1 90 ? 14.963 -19.597 -14.393 1.00 70.50 90 PHE A O 1
ATOM 751 N N . GLU A 1 91 ? 14.786 -20.383 -16.485 1.00 76.31 91 GLU A N 1
ATOM 752 C CA . GLU A 1 91 ? 16.127 -20.942 -16.540 1.00 76.31 91 GLU A CA 1
ATOM 753 C C . GLU A 1 91 ? 17.083 -19.873 -17.072 1.00 76.31 91 GLU A C 1
ATOM 755 O O . GLU A 1 91 ? 16.808 -19.222 -18.083 1.00 76.31 91 GLU A O 1
ATOM 760 N N . ARG A 1 92 ? 18.218 -19.661 -16.400 1.00 76.69 92 ARG A N 1
ATOM 761 C CA . ARG A 1 92 ? 19.285 -18.804 -16.935 1.00 76.69 92 ARG A CA 1
ATOM 762 C C . ARG A 1 92 ? 20.112 -19.612 -17.920 1.00 76.69 92 ARG A C 1
ATOM 764 O O . ARG A 1 92 ? 20.814 -20.538 -17.526 1.00 76.69 92 ARG A O 1
ATOM 771 N N . ILE A 1 93 ? 20.040 -19.233 -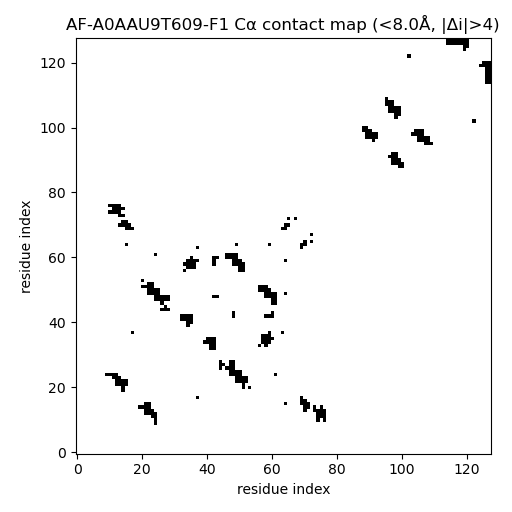19.190 1.00 80.31 93 ILE A N 1
ATOM 772 C CA . ILE A 1 93 ? 20.803 -19.883 -20.259 1.00 80.31 93 ILE A CA 1
ATOM 773 C C . ILE A 1 93 ? 22.220 -19.298 -20.319 1.00 80.31 93 ILE A C 1
ATOM 775 O O . ILE A 1 93 ? 23.193 -20.027 -20.498 1.00 80.31 93 ILE A O 1
ATOM 779 N N . SER A 1 94 ? 22.347 -17.982 -20.133 1.00 78.50 94 SER A N 1
ATOM 780 C CA . SER A 1 94 ? 23.626 -17.267 -20.043 1.00 78.50 94 SER A CA 1
ATOM 781 C C . SER A 1 94 ? 23.435 -15.899 -19.378 1.00 78.50 94 SER A C 1
ATOM 783 O O . SER A 1 94 ? 22.310 -15.510 -19.064 1.00 78.50 94 SER A O 1
ATOM 785 N N . ASP A 1 95 ? 24.514 -15.134 -19.193 1.00 77.62 95 ASP A N 1
ATOM 786 C CA . ASP A 1 95 ? 24.441 -13.774 -18.646 1.00 77.62 95 ASP A CA 1
ATOM 787 C C . ASP A 1 95 ? 23.459 -12.905 -19.442 1.00 77.62 95 ASP A C 1
ATOM 789 O O . ASP A 1 95 ? 23.623 -12.671 -20.641 1.00 77.62 95 ASP A O 1
ATOM 793 N N . GLY A 1 96 ? 22.402 -12.458 -18.763 1.00 71.44 96 GLY A N 1
ATOM 794 C CA . GLY A 1 96 ? 21.349 -11.645 -19.359 1.00 71.44 96 GLY A CA 1
ATOM 795 C C . GLY A 1 96 ? 20.443 -12.381 -20.350 1.00 71.44 96 GLY A C 1
ATOM 796 O O . GLY A 1 96 ? 19.689 -11.700 -21.034 1.00 71.44 96 GLY A O 1
ATOM 797 N N . ILE A 1 97 ? 20.479 -13.717 -20.447 1.00 78.38 97 ILE A N 1
ATOM 798 C CA . ILE A 1 97 ? 19.561 -14.511 -21.282 1.00 78.38 97 ILE A CA 1
ATOM 799 C C . ILE A 1 97 ? 18.819 -15.539 -20.426 1.00 78.38 97 ILE A C 1
ATOM 801 O O . ILE A 1 97 ? 19.435 -16.381 -19.766 1.00 78.38 97 ILE A O 1
ATOM 805 N N . ILE A 1 98 ? 17.489 -15.493 -20.474 1.00 82.56 98 ILE A N 1
ATOM 806 C CA . ILE A 1 98 ? 16.603 -16.363 -19.700 1.00 82.56 98 ILE A CA 1
ATOM 807 C C . ILE A 1 98 ? 15.623 -17.114 -20.607 1.00 82.56 98 ILE A C 1
ATOM 809 O O . ILE A 1 98 ? 15.187 -16.583 -21.626 1.00 82.56 98 ILE A O 1
ATOM 813 N N . LEU A 1 99 ? 15.241 -18.328 -20.223 1.00 77.06 99 LEU A N 1
ATOM 814 C CA . LEU A 1 99 ? 14.119 -19.071 -20.793 1.00 77.06 99 LEU A CA 1
ATOM 815 C C . LEU A 1 99 ? 12.987 -19.076 -19.766 1.00 77.06 99 LEU A C 1
ATOM 817 O O . LEU A 1 99 ? 13.110 -19.678 -18.704 1.00 77.06 99 LEU A O 1
ATOM 821 N N . HIS A 1 100 ? 11.897 -18.373 -20.055 1.00 70.00 100 HIS A N 1
ATOM 822 C CA . HIS A 1 100 ? 10.758 -18.274 -19.145 1.00 70.00 100 HIS A CA 1
ATOM 823 C C . HIS A 1 100 ? 9.716 -19.343 -19.485 1.00 70.00 100 HIS A C 1
ATOM 825 O O . HIS A 1 100 ? 9.366 -19.498 -20.646 1.00 70.00 100 HIS A O 1
ATOM 831 N N . PHE A 1 101 ? 9.155 -20.036 -18.493 1.00 69.44 101 PHE A N 1
ATOM 832 C CA . PHE A 1 101 ? 8.216 -21.152 -18.712 1.00 69.44 101 PHE A CA 1
ATOM 833 C C . PHE A 1 101 ? 6.956 -20.812 -19.539 1.00 69.44 101 PHE A C 1
ATOM 835 O O . PHE A 1 101 ? 6.329 -21.704 -20.104 1.00 69.44 101 PHE A O 1
ATOM 842 N N . THR A 1 102 ? 6.561 -19.535 -19.6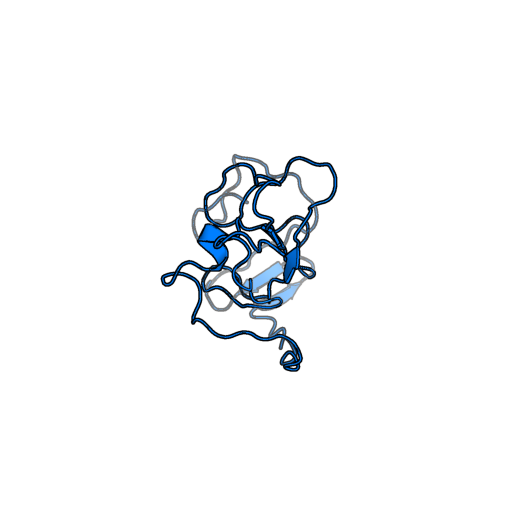13 1.00 65.19 102 THR A N 1
ATOM 843 C CA . THR A 1 102 ? 5.430 -19.074 -20.448 1.00 65.19 102 THR A CA 1
ATOM 844 C C . THR A 1 102 ? 5.833 -18.677 -21.869 1.00 65.19 102 THR A C 1
ATOM 846 O O . THR A 1 102 ? 4.979 -18.232 -22.636 1.00 65.19 102 THR A O 1
ATOM 849 N N . HIS A 1 103 ? 7.117 -18.771 -22.216 1.00 59.16 103 HIS A N 1
ATOM 850 C CA . HIS A 1 103 ? 7.664 -18.329 -23.491 1.00 59.16 103 HIS A CA 1
ATOM 851 C C . HIS A 1 103 ? 8.600 -19.385 -24.074 1.00 59.16 103 HIS A C 1
ATOM 853 O O . HIS A 1 103 ? 9.607 -19.740 -23.481 1.00 59.16 103 HIS A O 1
ATOM 859 N N . ASP A 1 104 ? 8.306 -19.828 -25.293 1.00 65.19 104 ASP A N 1
ATOM 860 C CA . ASP A 1 104 ? 9.105 -20.836 -26.004 1.00 65.19 104 ASP A CA 1
ATOM 861 C C . ASP A 1 104 ? 10.354 -20.232 -26.691 1.00 65.19 104 ASP A C 1
ATOM 863 O O . ASP A 1 104 ? 10.795 -20.680 -27.745 1.00 65.19 104 ASP A O 1
ATOM 867 N N . HIS A 1 105 ? 10.886 -19.127 -26.154 1.00 69.75 105 HIS A N 1
ATOM 868 C CA . HIS A 1 105 ? 12.069 -18.449 -26.687 1.00 69.75 105 HIS A CA 1
ATOM 869 C C . HIS A 1 105 ? 12.897 -17.770 -25.594 1.00 69.75 105 HIS A C 1
ATOM 871 O O . HIS A 1 105 ? 12.412 -17.446 -24.509 1.00 69.75 105 HIS A O 1
ATOM 877 N N . HIS A 1 106 ? 14.166 -17.523 -25.918 1.00 75.50 106 HIS A N 1
ATOM 878 C CA . HIS A 1 106 ? 15.110 -16.838 -25.046 1.00 75.50 106 HIS A CA 1
ATOM 879 C C . HIS A 1 106 ? 14.798 -15.337 -24.951 1.00 75.50 106 HIS A C 1
ATOM 881 O O . HIS A 1 106 ? 14.697 -14.642 -25.964 1.00 75.50 106 HIS A O 1
ATOM 887 N N . LEU A 1 107 ? 14.691 -14.832 -23.726 1.00 71.31 107 LEU A N 1
ATOM 888 C CA . LEU A 1 107 ? 14.471 -13.429 -23.390 1.00 71.31 107 LE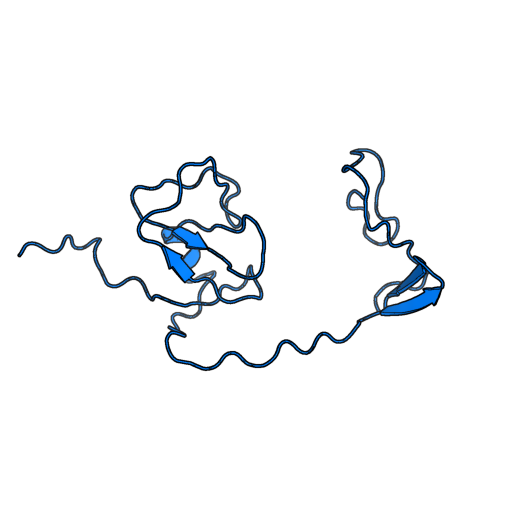U A CA 1
ATOM 889 C C . LEU A 1 107 ? 15.779 -12.799 -22.911 1.00 71.31 107 LEU A C 1
ATOM 891 O O . LEU A 1 107 ? 16.534 -13.425 -22.169 1.00 71.31 107 LEU A O 1
ATOM 895 N N . LYS A 1 108 ? 16.033 -11.546 -23.298 1.00 70.69 108 LYS A N 1
ATOM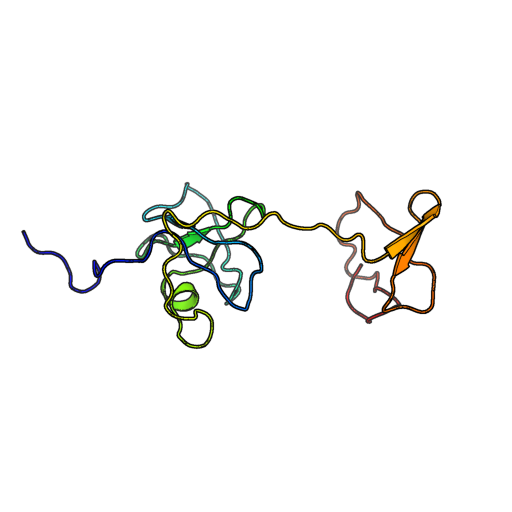 896 C CA . LYS A 1 108 ? 17.193 -10.784 -22.825 1.00 70.69 108 LYS A CA 1
ATOM 897 C C . LYS A 1 108 ? 16.802 -9.924 -21.620 1.00 70.69 108 LYS A C 1
ATOM 899 O O . LYS A 1 108 ? 15.905 -9.094 -21.729 1.00 70.69 108 LYS A O 1
ATOM 904 N N . LEU A 1 109 ? 17.479 -10.106 -20.490 1.00 62.84 109 LEU A N 1
ATOM 905 C CA . LEU A 1 109 ? 17.268 -9.345 -19.261 1.00 62.84 109 LEU A CA 1
ATOM 906 C C . LEU A 1 109 ? 18.176 -8.103 -19.261 1.00 62.84 109 LEU A C 1
ATOM 908 O O . LEU A 1 109 ? 19.375 -8.207 -18.999 1.00 62.84 109 LEU A O 1
ATOM 912 N N . GLU A 1 110 ? 17.625 -6.926 -19.563 1.00 60.94 110 GLU A N 1
ATOM 913 C CA . GLU A 1 110 ? 18.331 -5.647 -19.39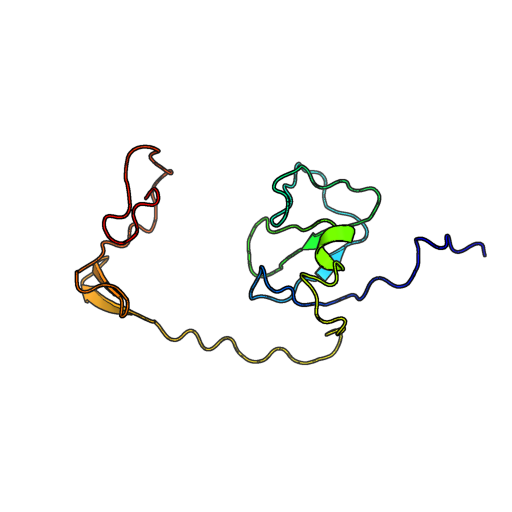1 1.00 60.94 110 GLU A CA 1
ATOM 914 C C . GLU A 1 110 ? 18.060 -5.091 -17.985 1.00 60.94 110 GLU A C 1
ATOM 916 O O . GLU A 1 110 ? 16.943 -4.717 -17.652 1.00 60.94 110 GLU A O 1
ATOM 921 N N . ILE A 1 111 ? 19.092 -5.083 -17.133 1.00 53.59 111 ILE A N 1
ATOM 922 C CA . ILE A 1 111 ? 18.981 -4.733 -15.701 1.00 53.59 111 ILE A CA 1
ATOM 923 C C . ILE A 1 111 ? 19.107 -3.210 -15.467 1.00 53.59 111 ILE A C 1
ATOM 925 O O . ILE A 1 111 ? 18.729 -2.712 -14.413 1.00 53.59 111 ILE A O 1
ATOM 929 N N . CYS A 1 112 ? 19.572 -2.445 -16.461 1.00 46.91 112 CYS A N 1
ATOM 930 C CA . CYS A 1 112 ? 19.655 -0.983 -16.413 1.00 46.91 112 CYS A CA 1
ATOM 931 C C . CYS A 1 112 ? 19.399 -0.390 -17.804 1.00 46.91 112 CYS A C 1
ATOM 933 O O . CYS A 1 112 ? 20.273 -0.443 -18.668 1.00 46.91 112 CYS A O 1
ATOM 935 N N . GLY A 1 113 ? 18.234 0.219 -18.007 1.00 41.59 113 GLY A N 1
ATOM 936 C CA . GLY A 1 113 ? 17.920 0.996 -19.202 1.00 41.59 113 GLY A CA 1
ATOM 937 C C . GLY A 1 113 ? 16.703 1.871 -18.939 1.00 41.59 113 GLY A C 1
ATOM 938 O O . GLY A 1 113 ? 15.715 1.400 -18.385 1.00 41.59 113 GLY A O 1
ATOM 939 N N . ALA A 1 114 ? 16.793 3.160 -19.263 1.00 46.06 114 ALA A N 1
ATOM 940 C CA . ALA A 1 114 ? 15.625 4.030 -19.298 1.00 46.06 114 ALA A CA 1
ATOM 941 C C . ALA A 1 114 ? 14.576 3.415 -20.238 1.00 46.06 114 ALA A C 1
ATOM 943 O O . ALA A 1 114 ? 14.947 2.948 -21.314 1.00 46.06 114 ALA A O 1
ATOM 944 N N . TYR A 1 115 ? 13.305 3.422 -19.820 1.00 47.25 115 TYR A N 1
ATOM 945 C CA . TYR A 1 115 ? 12.169 3.031 -20.657 1.00 47.25 115 TYR A CA 1
ATOM 946 C C . TYR A 1 115 ? 12.278 3.744 -22.008 1.00 47.25 115 TYR A C 1
ATOM 948 O O . TYR A 1 115 ? 12.220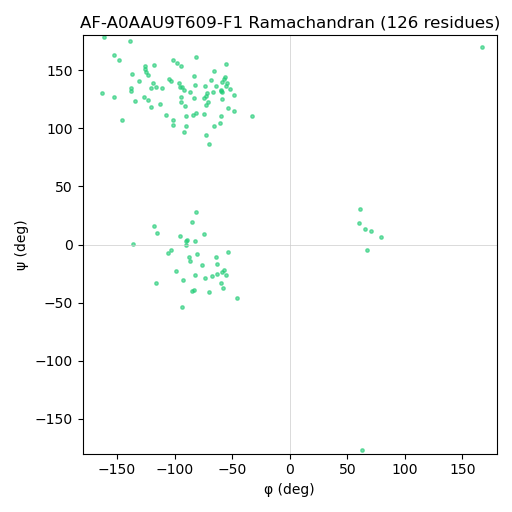 4.974 -22.070 1.00 47.25 115 TYR A O 1
ATOM 956 N N . ASP A 1 116 ? 12.468 2.972 -23.071 1.00 50.41 116 ASP A N 1
ATOM 957 C CA . ASP A 1 116 ? 12.522 3.470 -24.437 1.00 50.41 116 ASP A CA 1
ATOM 958 C C . ASP A 1 116 ? 11.149 3.150 -25.034 1.00 50.41 116 ASP A C 1
ATOM 960 O O . ASP A 1 116 ? 10.860 1.994 -25.340 1.00 50.41 116 ASP A O 1
ATOM 964 N N . GLU A 1 117 ? 10.269 4.155 -25.142 1.00 50.12 117 GLU A N 1
ATOM 965 C CA . GLU A 1 117 ? 8.837 4.021 -25.498 1.00 50.12 117 GLU A CA 1
ATOM 966 C C . GLU A 1 117 ? 8.564 3.256 -26.817 1.00 50.12 117 GLU A C 1
ATOM 968 O O . GLU A 1 117 ? 7.409 2.977 -27.144 1.00 50.12 117 GLU A O 1
ATOM 973 N N . GLY A 1 118 ? 9.604 2.899 -27.579 1.00 52.94 118 GLY A N 1
ATOM 974 C CA . GLY A 1 118 ? 9.525 2.152 -28.833 1.00 52.94 118 GLY A CA 1
ATOM 975 C C . GLY A 1 118 ? 9.967 0.684 -28.795 1.00 52.94 118 GLY A C 1
ATOM 976 O O . GLY A 1 118 ? 9.794 -0.002 -29.805 1.00 52.94 118 GLY A O 1
ATOM 977 N N . LYS A 1 119 ? 10.541 0.165 -27.705 1.00 52.53 119 LYS A N 1
ATOM 978 C CA . LYS A 1 119 ? 10.903 -1.263 -27.645 1.00 52.53 119 LYS A CA 1
ATOM 979 C C . LYS A 1 119 ? 9.727 -2.018 -27.049 1.00 52.53 119 LYS A C 1
ATOM 981 O O . LYS A 1 119 ? 9.152 -1.554 -26.088 1.00 52.53 119 LYS A O 1
ATOM 986 N N . LEU A 1 120 ? 9.312 -3.133 -27.649 1.00 53.72 120 LEU A N 1
ATOM 987 C CA . LEU A 1 120 ? 8.203 -3.972 -27.175 1.00 53.72 120 LEU A CA 1
ATOM 988 C C . LEU A 1 120 ? 8.721 -5.378 -26.894 1.00 53.72 120 LEU A C 1
ATOM 990 O O . LEU A 1 120 ? 9.474 -5.937 -27.697 1.00 53.72 120 LEU A O 1
ATOM 994 N N . CYS A 1 121 ? 8.321 -5.943 -25.758 1.00 52.00 121 CYS A N 1
ATOM 995 C CA . CYS A 1 121 ? 8.566 -7.319 -25.390 1.00 52.00 121 CYS A CA 1
ATOM 996 C C . CYS A 1 121 ? 7.908 -8.180 -26.462 1.00 52.00 121 CYS A C 1
ATOM 998 O O . CYS A 1 121 ? 6.682 -8.227 -26.561 1.00 52.00 121 CYS A O 1
ATOM 1000 N N . GLN A 1 122 ? 8.721 -8.859 -27.271 1.00 47.88 122 GLN A N 1
ATOM 1001 C CA . GLN A 1 122 ? 8.251 -9.662 -28.409 1.00 47.88 122 GLN A CA 1
ATOM 1002 C C . GLN A 1 122 ? 7.375 -10.852 -27.981 1.00 47.88 122 GLN A C 1
ATOM 1004 O O . GLN A 1 122 ? 6.755 -11.511 -28.808 1.00 47.88 122 GLN A O 1
ATOM 1009 N N . ALA A 1 123 ? 7.331 -11.128 -26.679 1.00 44.28 123 ALA A N 1
ATOM 1010 C CA . ALA A 1 123 ? 6.667 -12.270 -26.089 1.00 44.28 123 ALA A CA 1
ATOM 1011 C C . ALA A 1 123 ? 5.213 -11.974 -25.669 1.00 44.28 123 ALA A C 1
ATOM 1013 O O . ALA A 1 123 ? 4.371 -12.869 -25.700 1.00 44.28 123 ALA A O 1
ATOM 1014 N N . CYS A 1 124 ? 4.901 -10.727 -25.291 1.00 49.78 124 CYS A N 1
ATOM 1015 C CA . CYS A 1 124 ? 3.554 -10.318 -24.863 1.00 49.78 124 CYS A CA 1
ATOM 1016 C C . CYS A 1 124 ? 3.063 -8.979 -25.449 1.00 49.78 124 CYS A C 1
ATOM 1018 O O . CYS A 1 124 ? 1.938 -8.574 -25.162 1.00 49.78 124 CYS A O 1
ATOM 1020 N N . ASN A 1 125 ? 3.866 -8.312 -26.287 1.00 49.00 125 ASN A N 1
ATOM 1021 C CA . ASN A 1 125 ? 3.565 -7.041 -26.960 1.00 49.00 125 ASN A CA 1
ATOM 1022 C C . ASN A 1 125 ? 3.290 -5.836 -26.029 1.00 49.00 125 ASN A C 1
ATOM 1024 O O . ASN A 1 125 ? 2.551 -4.924 -26.400 1.00 49.00 125 ASN A O 1
ATOM 1028 N N . LEU A 1 126 ? 3.911 -5.795 -24.843 1.00 46.94 126 LEU A N 1
ATOM 1029 C CA . LEU A 1 126 ? 4.021 -4.594 -23.988 1.00 46.94 126 LEU A CA 1
ATOM 1030 C C . LEU A 1 126 ? 5.385 -3.904 -24.190 1.00 46.94 126 LEU A C 1
ATOM 1032 O O . LEU A 1 126 ? 6.309 -4.600 -24.589 1.00 46.94 126 LEU A O 1
ATOM 1036 N N . PRO A 1 127 ? 5.562 -2.598 -23.914 1.00 44.16 127 PRO A N 1
ATOM 1037 C CA . PRO A 1 127 ? 6.873 -1.935 -23.999 1.00 44.16 127 PRO A CA 1
ATOM 1038 C C . PRO A 1 127 ? 7.978 -2.586 -23.138 1.00 44.16 127 PRO A C 1
ATOM 1040 O O . PRO A 1 127 ? 7.667 -3.090 -22.061 1.00 44.16 127 PRO A O 1
ATOM 1043 N N . ILE A 1 128 ? 9.228 -2.600 -23.631 1.00 50.41 128 ILE A N 1
ATOM 1044 C CA . ILE A 1 128 ? 10.488 -2.990 -22.954 1.00 50.41 128 ILE A CA 1
ATOM 1045 C C . ILE A 1 128 ? 11.097 -1.745 -22.328 1.00 50.41 128 ILE A C 1
ATOM 1047 O O . ILE A 1 128 ? 11.282 -0.754 -23.072 1.00 50.41 128 ILE A O 1
#

Solvent-accessible surface area (backbone atoms only — not comparable to full-atom values): 8174 Å² total; per-residue (Å²): 135,86,74,54,79,86,69,53,87,72,65,54,22,34,54,36,78,93,41,95,60,62,31,35,60,31,74,65,71,77,92,76,93,48,47,13,75,81,80,70,44,74,52,60,64,88,75,15,30,28,33,35,92,88,43,86,83,42,30,30,41,41,75,57,56,68,25,74,94,33,20,88,82,60,69,43,66,96,53,83,79,77,80,84,78,80,68,74,68,45,49,76,79,49,95,50,30,32,38,36,82,92,42,102,52,79,43,76,59,80,91,79,73,80,81,42,94,83,40,56,36,91,85,78,74,45,75,74

Mean predicted aligned error: 13.98 Å

Foldseek 3Di:
DDDDPLVPDQQQWFFWPQDDAIWGWDLADPPDFAAAPPPRHTEDNNSTWIGDPVDPRHIHHSCVCPDVNITVPDRCVPPDDDDPPPPVQWDDPDVQWTHHPLAPDIHGHDPDDDFDVPDADPGPGHGD

Organism: Thlaspi arvense (NCBI:txid13288)

InterPro domains:
  IPR004146 DC1 [PF03107] (18-62)
  IPR046349 C1-like domain superfamily [SSF57889] (2-61)
  IPR046349 C1-like domain superfamily [SSF57889] (43-127)
  IPR053192 Vacuole Formation Regulator [PTHR32410] (3-128)

Nearest PDB structures (foldseek):
  4b6d-assembly3_C  TM=7.326E-01  e=2.026E+00  Homo sapiens
  2e73-assembly1_A  TM=6.778E-01  e=3.466E+00  Homo sapiens

pLDDT: mean 76.89, std 17.68, range [34.97, 96.44]